Protein AF-A0A7Y2DBL2-F1 (afdb_monomer_lite)

Structure (mmCIF, N/CA/C/O backbone):
data_AF-A0A7Y2DBL2-F1
#
_entry.id   AF-A0A7Y2DBL2-F1
#
loop_
_atom_site.group_PDB
_atom_site.id
_atom_site.type_symbol
_atom_site.label_atom_id
_atom_site.label_alt_id
_atom_site.label_comp_id
_atom_site.label_asym_id
_atom_site.label_entity_id
_atom_site.label_seq_id
_atom_site.pdbx_PDB_ins_code
_atom_site.Cartn_x
_atom_site.Cartn_y
_atom_site.Cartn_z
_atom_site.occupancy
_atom_site.B_iso_or_equiv
_atom_site.auth_seq_id
_atom_site.auth_comp_id
_atom_site.auth_asym_id
_atom_site.auth_atom_id
_atom_site.pdbx_PDB_model_num
ATOM 1 N N . PHE A 1 1 ? -29.648 11.073 21.950 1.00 62.94 1 PHE A N 1
ATOM 2 C CA . PHE A 1 1 ? -29.307 10.866 20.522 1.00 62.94 1 PHE A CA 1
ATOM 3 C C . PHE A 1 1 ? -27.937 11.430 20.151 1.00 62.94 1 PHE A C 1
ATOM 5 O O . PHE A 1 1 ? -27.299 10.863 19.273 1.00 62.94 1 PHE A O 1
ATOM 12 N N . GLU A 1 2 ? -27.471 12.482 20.827 1.00 72.62 2 GLU A N 1
ATOM 13 C CA . GLU A 1 2 ? -26.167 13.124 20.601 1.00 72.62 2 GLU A CA 1
ATOM 14 C C . GLU A 1 2 ? -24.976 12.231 20.988 1.00 72.62 2 GLU A C 1
ATOM 16 O O . GLU A 1 2 ? -24.130 11.947 20.149 1.00 72.62 2 GLU A O 1
ATOM 21 N N . GLU A 1 3 ? -25.003 11.613 22.172 1.00 76.75 3 GLU A N 1
ATOM 22 C CA . GLU A 1 3 ? -23.954 10.670 22.611 1.00 76.75 3 GLU A CA 1
ATOM 23 C C . GLU A 1 3 ? -23.754 9.482 21.651 1.00 76.75 3 GLU A C 1
ATOM 25 O O . GLU A 1 3 ? -22.641 9.005 21.426 1.00 76.75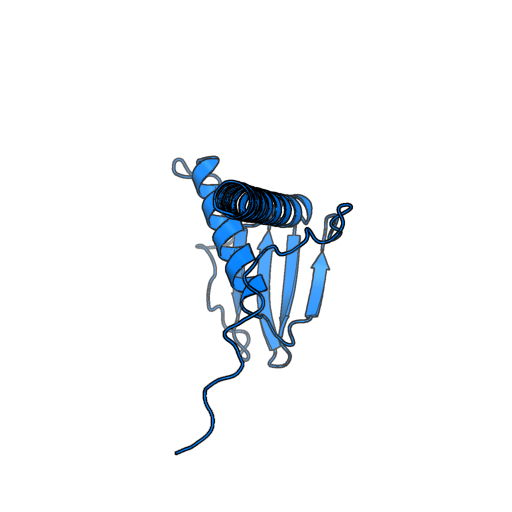 3 GLU A O 1
ATOM 30 N N . ALA A 1 4 ? -24.841 9.013 21.030 1.00 81.94 4 ALA A N 1
ATOM 31 C CA . ALA A 1 4 ? -24.789 7.942 20.041 1.00 81.94 4 ALA A CA 1
ATOM 32 C C . ALA A 1 4 ? -24.240 8.412 18.681 1.00 81.94 4 ALA A C 1
ATOM 34 O O . ALA A 1 4 ? -23.763 7.590 17.898 1.00 81.94 4 ALA A O 1
ATOM 35 N N . ALA A 1 5 ? -24.343 9.701 18.350 1.00 78.06 5 ALA A N 1
ATOM 36 C CA . ALA A 1 5 ? -23.692 10.284 17.178 1.00 78.06 5 ALA A CA 1
ATOM 37 C C . ALA A 1 5 ? -22.186 10.430 17.425 1.00 78.06 5 ALA A C 1
ATOM 39 O O . ALA A 1 5 ? -21.401 9.890 16.648 1.00 78.06 5 ALA A O 1
ATOM 40 N N . ASP A 1 6 ? -21.799 10.983 18.574 1.00 88.06 6 ASP A N 1
ATOM 41 C CA . ASP A 1 6 ? -20.396 11.134 18.972 1.00 88.06 6 ASP A CA 1
ATOM 42 C C . ASP A 1 6 ? -19.649 9.798 19.001 1.00 88.06 6 ASP A C 1
ATOM 44 O O . ASP A 1 6 ? -18.520 9.684 18.514 1.00 88.06 6 ASP A O 1
ATOM 48 N N . LEU A 1 7 ? -20.282 8.750 19.539 1.00 88.69 7 LEU A N 1
ATOM 49 C CA . LEU A 1 7 ? -19.701 7.410 19.554 1.00 88.69 7 LEU A CA 1
ATOM 50 C C . LEU A 1 7 ? -19.492 6.861 18.135 1.00 88.69 7 LEU A C 1
ATOM 52 O O . LEU A 1 7 ? -18.446 6.269 17.856 1.00 88.69 7 LEU A O 1
ATOM 56 N N . ARG A 1 8 ? -20.453 7.071 17.225 1.00 83.94 8 ARG A N 1
ATOM 57 C CA . ARG A 1 8 ? -20.341 6.640 15.821 1.00 83.94 8 ARG A CA 1
ATOM 58 C C . ARG A 1 8 ? -19.237 7.393 15.092 1.00 83.94 8 ARG A C 1
ATOM 60 O O . ARG A 1 8 ? -18.462 6.756 14.382 1.00 83.94 8 ARG A O 1
ATOM 67 N N . ASP A 1 9 ? -19.114 8.695 15.307 1.00 86.88 9 ASP A N 1
ATOM 68 C CA . ASP A 1 9 ? -18.088 9.511 14.657 1.00 86.88 9 ASP A CA 1
ATOM 69 C C . ASP A 1 9 ? -16.684 9.141 15.137 1.00 86.88 9 ASP A C 1
ATOM 71 O O . ASP A 1 9 ? -15.767 8.971 14.326 1.00 86.88 9 ASP A O 1
ATOM 75 N N . ARG A 1 10 ? -16.519 8.896 16.442 1.00 89.56 10 ARG A N 1
ATOM 76 C CA . ARG 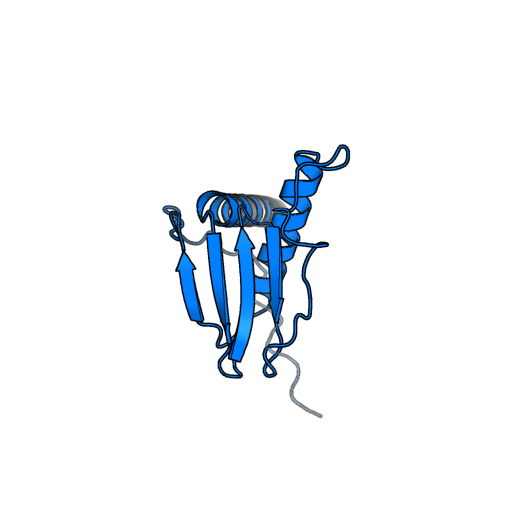A 1 10 ? -15.264 8.378 17.010 1.00 89.56 10 ARG A CA 1
ATOM 77 C C . ARG A 1 10 ? -14.930 6.991 16.468 1.00 89.56 10 ARG A C 1
ATOM 79 O O . ARG A 1 10 ? -13.795 6.760 16.051 1.00 89.56 10 ARG A O 1
ATOM 86 N N . ALA A 1 11 ? -15.905 6.084 16.407 1.00 87.50 11 ALA A N 1
ATOM 87 C CA . ALA A 1 11 ? -15.711 4.751 15.838 1.00 87.50 11 ALA A CA 1
ATOM 88 C C . ALA A 1 11 ? -15.343 4.818 14.345 1.00 87.50 11 ALA A C 1
ATOM 90 O O . ALA A 1 11 ? -14.439 4.113 13.892 1.00 87.50 11 ALA A O 1
ATOM 91 N N . ALA A 1 12 ? -15.982 5.705 13.579 1.00 87.06 12 ALA A N 1
ATOM 92 C CA . ALA A 1 12 ? -15.673 5.942 12.174 1.00 87.06 12 ALA A CA 1
ATOM 93 C C . ALA A 1 12 ? -14.258 6.507 11.985 1.00 87.06 12 ALA A C 1
ATOM 95 O O . ALA A 1 12 ? -13.540 6.078 11.075 1.00 87.06 12 ALA A O 1
ATOM 96 N N . ALA A 1 13 ? -13.842 7.440 12.846 1.00 88.94 13 ALA A N 1
ATOM 97 C CA . ALA A 1 13 ? -12.496 8.000 12.848 1.00 88.94 13 ALA A CA 1
ATOM 98 C C . ALA A 1 13 ? -11.441 6.934 13.161 1.00 88.94 13 ALA A C 1
ATOM 100 O O . ALA A 1 13 ? -10.493 6.775 12.389 1.00 88.94 13 ALA A O 1
ATOM 101 N N . LEU A 1 14 ? -11.648 6.141 14.215 1.00 89.12 14 LEU A N 1
ATOM 102 C CA . LEU A 1 14 ? -10.755 5.043 14.581 1.00 89.12 14 LEU A CA 1
ATOM 103 C C . LEU A 1 14 ? -10.655 4.002 13.462 1.00 89.12 14 LEU A C 1
ATOM 105 O O . LEU A 1 14 ? -9.557 3.655 13.034 1.00 89.12 14 LEU A O 1
ATOM 109 N N . ALA A 1 15 ? -11.788 3.549 12.922 1.00 87.94 15 ALA A N 1
ATOM 110 C CA . ALA A 1 15 ? -11.802 2.572 11.839 1.00 87.94 15 ALA A CA 1
ATOM 111 C C . ALA A 1 15 ? -11.061 3.086 10.592 1.00 87.94 15 ALA A C 1
ATOM 113 O O . ALA A 1 15 ? -10.408 2.312 9.894 1.00 87.94 15 ALA A O 1
ATOM 114 N N . ARG A 1 16 ? -11.118 4.396 10.312 1.00 85.81 16 ARG A N 1
ATOM 115 C CA . ARG A 1 16 ? -10.370 5.027 9.213 1.00 85.81 16 ARG A CA 1
ATOM 116 C C . ARG A 1 16 ? -8.863 4.995 9.455 1.00 85.81 16 ARG A C 1
ATOM 118 O O . ARG A 1 16 ? -8.127 4.638 8.539 1.00 85.81 16 ARG A O 1
ATOM 125 N N . VAL A 1 17 ? -8.421 5.328 10.667 1.00 89.38 17 VAL A N 1
ATOM 126 C CA . VAL A 1 17 ? -7.002 5.273 11.056 1.00 89.38 17 VAL A CA 1
ATOM 127 C C . VAL A 1 17 ? -6.481 3.838 10.997 1.00 89.38 17 VAL A C 1
ATOM 129 O O . VAL A 1 17 ? -5.433 3.591 10.410 1.00 89.38 17 VAL A O 1
ATOM 132 N N . LEU A 1 18 ? -7.238 2.871 11.517 1.00 88.12 18 LEU A N 1
ATOM 133 C CA . LEU A 1 18 ? -6.834 1.467 11.499 1.00 88.12 18 LEU A CA 1
ATOM 134 C C . LEU A 1 18 ? -6.745 0.907 10.075 1.00 88.12 18 LEU A C 1
ATOM 136 O O . LEU A 1 18 ? -5.748 0.273 9.746 1.00 88.12 18 LEU A O 1
ATOM 140 N N . ARG A 1 19 ? -7.723 1.191 9.200 1.00 84.19 19 ARG A N 1
ATOM 141 C CA . ARG A 1 19 ? -7.652 0.789 7.780 1.00 84.19 19 ARG A CA 1
ATOM 142 C C . ARG A 1 19 ? -6.428 1.374 7.088 1.00 84.19 19 ARG A C 1
ATOM 144 O O . ARG A 1 19 ? -5.742 0.666 6.360 1.00 84.19 19 ARG A O 1
ATOM 151 N N . ARG A 1 20 ? -6.151 2.657 7.336 1.00 84.75 20 ARG A N 1
ATOM 152 C CA . ARG A 1 20 ? -4.977 3.352 6.803 1.00 84.75 20 ARG A CA 1
ATOM 153 C C . ARG A 1 20 ? -3.685 2.653 7.231 1.00 84.75 20 ARG A C 1
ATOM 155 O O . ARG A 1 20 ? -2.865 2.334 6.378 1.00 84.75 20 ARG A O 1
ATOM 162 N N . ASN A 1 21 ? -3.534 2.375 8.524 1.00 86.31 21 ASN A N 1
ATOM 163 C CA . ASN A 1 21 ? -2.340 1.723 9.058 1.00 86.31 21 ASN A CA 1
ATOM 164 C C . ASN A 1 21 ? -2.183 0.300 8.514 1.00 86.31 21 ASN A C 1
ATOM 166 O O . ASN A 1 21 ? -1.106 -0.053 8.050 1.00 86.31 21 ASN A O 1
ATOM 170 N N . GLN A 1 22 ? -3.262 -0.488 8.500 1.00 85.88 22 GLN A N 1
ATOM 171 C CA . GLN A 1 22 ? -3.257 -1.838 7.931 1.00 85.88 22 GLN A CA 1
ATOM 172 C C . GLN A 1 22 ? -2.825 -1.836 6.465 1.00 85.88 22 GLN A C 1
ATOM 174 O O . GLN A 1 22 ? -2.061 -2.701 6.053 1.00 85.88 22 GLN A O 1
ATOM 179 N N . ARG A 1 23 ? -3.288 -0.860 5.676 1.00 84.56 23 ARG A N 1
ATOM 180 C CA . ARG A 1 23 ? -2.953 -0.781 4.254 1.00 84.56 23 ARG A CA 1
ATOM 181 C C . ARG A 1 23 ? -1.483 -0.444 4.018 1.00 84.56 23 ARG A C 1
ATOM 183 O O . ARG A 1 23 ? -0.871 -1.039 3.139 1.00 84.56 23 ARG A O 1
ATOM 190 N N . VAL A 1 24 ? -0.924 0.462 4.819 1.00 87.38 24 VAL A N 1
ATOM 191 C CA . VAL A 1 24 ? 0.513 0.776 4.793 1.00 87.38 24 VAL A CA 1
ATOM 192 C C . VAL A 1 24 ? 1.336 -0.450 5.165 1.00 87.38 24 VAL A C 1
ATOM 194 O O . VAL A 1 24 ? 2.238 -0.807 4.419 1.00 87.38 24 VAL A O 1
ATOM 197 N N . GLN A 1 25 ? 0.998 -1.124 6.268 1.00 86.12 25 GLN A N 1
ATOM 198 C CA . GLN A 1 25 ? 1.729 -2.316 6.707 1.00 86.12 25 GLN A CA 1
ATOM 199 C C . GLN A 1 25 ? 1.688 -3.422 5.651 1.00 86.12 25 GLN A C 1
ATOM 201 O O . GLN A 1 25 ? 2.733 -3.935 5.284 1.00 86.12 25 GLN A O 1
ATOM 206 N N . GLN A 1 26 ? 0.520 -3.698 5.061 1.00 85.31 26 GLN A N 1
ATOM 207 C CA . GLN A 1 26 ? 0.405 -4.671 3.969 1.00 85.31 26 GLN A CA 1
ATOM 208 C C . GLN A 1 26 ? 1.308 -4.342 2.782 1.00 85.31 26 GLN A C 1
ATOM 210 O O . GLN A 1 26 ? 1.880 -5.249 2.200 1.00 85.31 26 GLN A O 1
ATOM 215 N N . LEU A 1 27 ? 1.407 -3.068 2.391 1.00 85.56 27 LEU A N 1
ATOM 216 C CA . LEU A 1 27 ? 2.252 -2.654 1.269 1.00 85.56 27 LEU A CA 1
ATOM 217 C C . LEU A 1 27 ? 3.745 -2.780 1.572 1.00 85.56 27 LEU A C 1
ATOM 219 O O . LEU A 1 27 ? 4.512 -3.075 0.663 1.00 85.56 27 LEU A O 1
ATOM 223 N N . ILE A 1 28 ? 4.142 -2.559 2.824 1.00 84.44 28 ILE A N 1
ATOM 224 C CA . ILE A 1 28 ? 5.525 -2.742 3.271 1.00 84.44 28 ILE A CA 1
ATOM 225 C C . ILE A 1 28 ? 5.851 -4.242 3.346 1.00 84.44 28 ILE A C 1
ATOM 227 O O . ILE A 1 28 ? 6.820 -4.695 2.752 1.00 84.44 28 ILE A O 1
ATOM 231 N N . GLU A 1 29 ? 5.004 -5.037 4.003 1.00 85.31 29 GLU A N 1
ATOM 232 C CA . GLU A 1 29 ? 5.182 -6.490 4.185 1.00 85.31 29 GLU A CA 1
ATOM 233 C C . GLU A 1 29 ? 5.081 -7.293 2.880 1.00 85.31 29 GLU A C 1
ATOM 235 O O . GLU A 1 29 ? 5.561 -8.425 2.788 1.00 85.31 29 GLU A O 1
ATOM 240 N N . ALA A 1 30 ? 4.456 -6.714 1.858 1.00 84.75 30 ALA A N 1
ATOM 241 C CA . ALA A 1 30 ? 4.388 -7.272 0.520 1.00 84.75 30 ALA A CA 1
ATOM 242 C C . ALA A 1 30 ? 5.748 -7.404 -0.170 1.00 84.75 30 ALA A C 1
ATOM 244 O O . ALA A 1 30 ? 5.850 -8.157 -1.141 1.00 84.75 30 ALA A O 1
ATOM 245 N N . GLY A 1 31 ? 6.758 -6.661 0.291 1.00 86.25 31 GLY A N 1
ATOM 246 C CA . GLY A 1 31 ? 8.046 -6.563 -0.376 1.00 86.25 31 GLY A CA 1
ATOM 247 C C . GLY A 1 31 ? 7.885 -5.981 -1.778 1.00 86.25 31 GLY A C 1
ATOM 248 O O . GLY A 1 31 ? 7.444 -4.844 -1.947 1.00 86.25 31 GLY A O 1
ATOM 249 N N . GLU A 1 32 ? 8.225 -6.769 -2.792 1.00 88.88 32 GLU A N 1
ATOM 250 C CA . GLU A 1 32 ? 8.147 -6.393 -4.204 1.00 88.88 32 GLU A CA 1
ATOM 251 C C . GLU A 1 32 ? 6.816 -6.814 -4.811 1.00 88.88 32 GLU A C 1
ATOM 253 O O . GLU A 1 32 ? 6.390 -7.953 -4.660 1.00 88.88 32 GLU A O 1
ATOM 258 N N . LEU A 1 33 ? 6.184 -5.904 -5.544 1.00 89.00 33 LEU A N 1
ATOM 259 C CA . LEU A 1 33 ? 4.901 -6.082 -6.202 1.00 89.00 33 LEU A CA 1
ATOM 260 C C . LEU A 1 33 ? 4.988 -5.631 -7.646 1.00 89.00 33 LEU A C 1
ATOM 262 O O . LEU A 1 33 ? 5.339 -4.484 -7.933 1.00 89.00 33 LEU A O 1
ATOM 266 N N . ARG A 1 34 ? 4.562 -6.500 -8.556 1.00 90.38 34 ARG A N 1
ATOM 267 C CA . ARG A 1 34 ? 4.389 -6.144 -9.960 1.00 90.38 34 ARG A CA 1
ATOM 268 C C . ARG A 1 34 ? 2.918 -6.167 -10.326 1.00 90.38 34 ARG A C 1
ATOM 270 O O . ARG A 1 34 ? 2.243 -7.179 -10.156 1.00 90.38 34 ARG A O 1
ATOM 277 N N . LEU A 1 35 ? 2.436 -5.040 -10.831 1.00 89.25 35 LEU A N 1
ATOM 278 C CA . LEU A 1 35 ? 1.074 -4.877 -11.322 1.00 89.25 35 LEU A CA 1
ATOM 279 C C . LEU A 1 35 ? 1.108 -4.701 -12.831 1.00 89.25 35 LEU A C 1
ATOM 281 O O . LEU A 1 35 ? 1.890 -3.897 -13.340 1.00 89.25 35 LEU A O 1
ATOM 285 N N . VAL A 1 36 ? 0.238 -5.425 -13.526 1.00 90.00 36 VAL A N 1
ATOM 286 C CA . VAL A 1 36 ? 0.092 -5.352 -14.982 1.00 90.00 36 VAL A CA 1
ATOM 287 C C . VAL A 1 36 ? -1.364 -5.064 -15.315 1.00 90.00 36 VAL A C 1
ATOM 289 O O . VAL A 1 36 ? -2.275 -5.667 -14.746 1.00 90.00 36 VAL A O 1
ATOM 292 N N . PHE A 1 37 ? -1.591 -4.120 -16.217 1.00 89.38 37 PHE A N 1
ATOM 293 C CA . PHE A 1 37 ? -2.907 -3.770 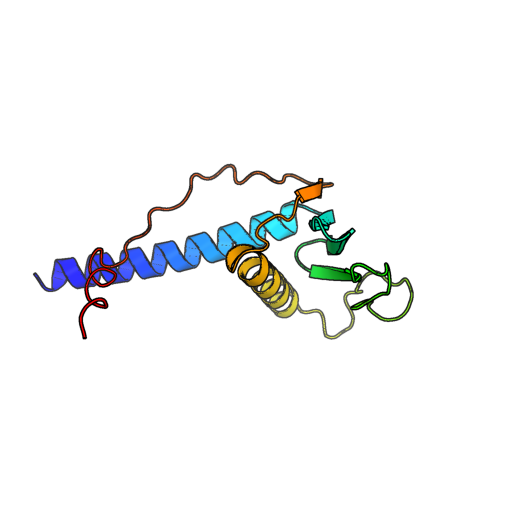-16.732 1.00 89.38 37 PHE A CA 1
ATOM 294 C C . PHE A 1 37 ? -3.168 -4.479 -18.071 1.00 89.38 37 PHE A C 1
ATOM 296 O O . PHE A 1 37 ? -2.225 -4.896 -18.746 1.00 89.38 37 PHE A O 1
ATOM 303 N N . PRO A 1 38 ? -4.439 -4.620 -18.496 1.00 88.00 38 PRO A N 1
ATOM 304 C CA . PRO A 1 38 ? -4.780 -5.353 -19.718 1.00 88.00 38 PRO A CA 1
ATOM 305 C C . PRO A 1 38 ? -4.222 -4.721 -20.998 1.00 88.00 38 PRO A C 1
ATOM 307 O O . PRO A 1 38 ? -4.070 -5.405 -22.003 1.00 88.00 38 PRO A O 1
ATOM 310 N N . ASP A 1 39 ? -3.926 -3.422 -20.964 1.00 89.56 39 ASP A N 1
ATOM 311 C CA . ASP A 1 39 ? -3.302 -2.683 -22.061 1.00 89.56 39 ASP A CA 1
ATOM 312 C C . ASP A 1 39 ? -1.774 -2.867 -22.123 1.00 89.56 39 ASP A C 1
ATOM 314 O O . ASP A 1 39 ? -1.124 -2.271 -22.975 1.00 89.56 39 ASP A O 1
ATOM 318 N N . GLY A 1 40 ? -1.190 -3.681 -21.237 1.00 87.56 40 GLY A N 1
ATOM 319 C CA . GLY A 1 40 ? 0.251 -3.927 -21.158 1.00 87.56 40 GLY A CA 1
ATOM 320 C C . GLY A 1 40 ? 1.023 -2.898 -20.331 1.00 87.56 40 GLY A C 1
ATOM 321 O O . GLY A 1 40 ? 2.208 -3.106 -20.064 1.00 87.56 40 GLY A O 1
ATOM 322 N N . SER A 1 41 ? 0.372 -1.824 -19.870 1.00 91.38 41 SER A N 1
ATOM 323 C CA . SER A 1 41 ? 0.972 -0.906 -18.901 1.00 91.38 41 SER A CA 1
ATOM 324 C C . SER A 1 41 ? 1.160 -1.588 -17.547 1.00 91.38 41 SER A C 1
ATOM 326 O O . SER A 1 41 ? 0.573 -2.636 -17.256 1.00 91.38 41 SER A O 1
ATOM 328 N N . GLY A 1 42 ? 1.989 -1.010 -16.687 1.00 91.69 42 GLY A N 1
ATOM 329 C CA . GLY A 1 42 ? 2.232 -1.619 -15.390 1.00 91.69 42 GLY A CA 1
ATOM 330 C C . GLY A 1 42 ? 3.075 -0.786 -14.455 1.00 91.69 42 GLY A C 1
ATOM 331 O O . GLY A 1 42 ? 3.449 0.358 -14.728 1.00 91.69 42 GLY A O 1
ATOM 332 N N . SER A 1 43 ? 3.289 -1.341 -13.272 1.00 91.62 43 SER A N 1
ATOM 333 C CA . SER A 1 43 ? 4.006 -0.679 -12.193 1.00 91.62 43 SER A CA 1
ATOM 334 C C . SER A 1 43 ? 4.747 -1.693 -11.337 1.00 91.62 43 SER A C 1
ATOM 336 O O . SER A 1 43 ? 4.243 -2.782 -11.055 1.00 91.62 43 SER A O 1
ATOM 338 N N . HIS A 1 44 ? 5.941 -1.308 -10.905 1.00 91.44 44 HIS A N 1
ATOM 339 C CA . HIS A 1 44 ? 6.750 -2.031 -9.940 1.00 91.44 44 HIS A CA 1
ATOM 340 C C . HIS A 1 44 ? 6.781 -1.231 -8.641 1.00 91.44 44 HIS A C 1
ATOM 342 O O . HIS A 1 44 ? 7.196 -0.072 -8.627 1.00 91.44 44 HIS A O 1
ATOM 348 N N . ILE A 1 45 ? 6.319 -1.844 -7.560 1.00 89.50 45 ILE A N 1
ATOM 349 C CA . ILE A 1 45 ? 6.278 -1.267 -6.219 1.00 89.50 45 ILE A CA 1
ATOM 350 C C . ILE A 1 45 ? 7.168 -2.123 -5.323 1.00 89.50 45 ILE A C 1
ATOM 352 O O . ILE A 1 45 ? 7.139 -3.343 -5.431 1.00 89.50 45 ILE A O 1
ATOM 356 N N . ARG A 1 46 ? 7.935 -1.509 -4.430 1.00 88.12 46 ARG A N 1
ATOM 357 C CA . ARG A 1 46 ? 8.774 -2.211 -3.459 1.00 88.12 46 ARG A CA 1
ATOM 358 C C . ARG A 1 46 ? 8.679 -1.543 -2.101 1.00 88.12 46 ARG A C 1
ATOM 360 O O . ARG A 1 46 ? 8.847 -0.329 -2.020 1.00 88.12 46 ARG A O 1
ATOM 367 N N . ASP A 1 47 ? 8.405 -2.325 -1.063 1.00 85.56 47 ASP A N 1
ATOM 368 C CA . ASP A 1 47 ? 8.314 -1.871 0.329 1.00 85.56 47 ASP A CA 1
ATOM 369 C C . ASP A 1 47 ? 7.342 -0.675 0.476 1.00 85.56 47 ASP A C 1
ATOM 371 O O . ASP A 1 47 ? 7.570 0.282 1.213 1.00 85.56 47 ASP A O 1
ATOM 375 N N . GLY A 1 48 ? 6.250 -0.708 -0.299 1.00 86.44 48 GLY A N 1
ATOM 376 C CA . GLY A 1 48 ? 5.238 0.349 -0.384 1.00 86.44 48 GLY A CA 1
ATOM 377 C C . GLY A 1 48 ? 5.595 1.569 -1.240 1.00 86.44 48 GLY A C 1
ATOM 378 O O . GLY A 1 48 ? 4.798 2.501 -1.304 1.00 86.44 48 GLY A O 1
ATOM 379 N N . ARG A 1 49 ? 6.731 1.572 -1.937 1.00 87.75 49 ARG A N 1
ATOM 380 C CA . ARG A 1 49 ? 7.218 2.693 -2.760 1.00 87.75 49 ARG A CA 1
ATOM 381 C C . ARG A 1 49 ? 7.142 2.372 -4.243 1.00 87.7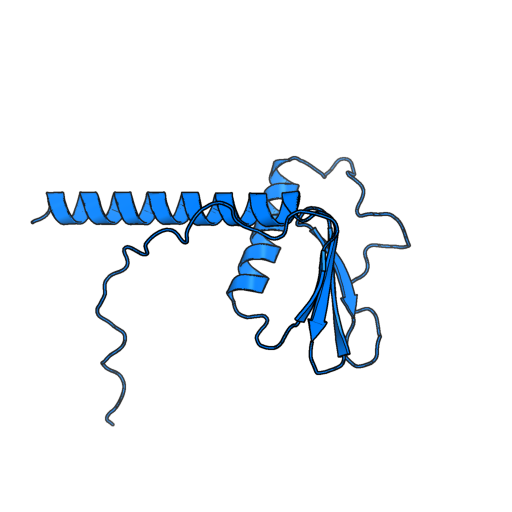5 49 ARG A C 1
ATOM 383 O O . ARG A 1 49 ? 7.388 1.231 -4.630 1.00 87.75 49 ARG A O 1
ATOM 390 N N . LEU A 1 50 ? 6.821 3.348 -5.089 1.00 88.56 50 LEU A N 1
ATOM 391 C CA . LEU A 1 50 ? 6.804 3.123 -6.537 1.00 88.56 50 LEU A CA 1
ATOM 392 C C . LEU A 1 50 ? 8.248 3.149 -7.047 1.00 88.56 50 LEU A C 1
ATOM 394 O O . LEU A 1 50 ? 8.931 4.156 -6.914 1.00 88.56 50 LEU A O 1
ATOM 398 N N . GLN A 1 51 ? 8.712 2.047 -7.631 1.00 88.25 51 GLN A N 1
ATOM 399 C CA . GLN A 1 51 ? 10.064 1.929 -8.186 1.00 88.25 51 GLN A CA 1
ATOM 400 C C . GLN A 1 51 ? 10.085 2.127 -9.696 1.00 88.25 51 GLN A C 1
ATOM 402 O O . GLN A 1 51 ? 11.062 2.633 -10.221 1.00 88.25 51 GLN A O 1
ATOM 407 N N . ALA A 1 52 ? 9.034 1.729 -10.411 1.00 89.62 52 ALA A N 1
ATOM 408 C CA . ALA A 1 52 ? 8.940 1.964 -11.847 1.00 89.62 52 ALA A CA 1
ATOM 409 C C . ALA A 1 52 ? 7.485 1.945 -12.317 1.00 89.62 52 ALA A C 1
ATOM 411 O O . ALA A 1 52 ? 6.629 1.302 -11.706 1.00 89.62 52 ALA A O 1
ATOM 412 N N . SER A 1 53 ? 7.204 2.599 -13.439 1.00 92.00 53 SER A N 1
ATOM 413 C CA . SER A 1 53 ? 5.973 2.400 -14.200 1.00 92.00 53 SER A CA 1
ATOM 414 C C . SER A 1 53 ? 6.223 2.558 -15.692 1.00 92.00 53 SER A C 1
ATOM 416 O O . SER A 1 53 ? 7.090 3.329 -16.109 1.00 92.00 53 SER A O 1
ATOM 418 N N . TRP A 1 54 ? 5.444 1.843 -16.495 1.00 93.31 54 TRP A N 1
ATOM 419 C CA . TRP A 1 54 ? 5.539 1.857 -17.951 1.00 93.31 54 TRP A CA 1
ATOM 420 C C . TRP A 1 54 ? 4.156 1.951 -18.589 1.00 93.31 54 TRP A C 1
ATOM 422 O O . TRP A 1 54 ? 3.146 1.569 -17.992 1.00 93.31 54 TRP A O 1
ATOM 432 N N . GLY A 1 55 ? 4.116 2.501 -19.802 1.00 92.44 55 GLY A N 1
ATOM 433 C CA . GLY A 1 55 ? 2.904 2.592 -20.609 1.00 92.44 55 GLY A CA 1
ATOM 434 C C . GLY A 1 55 ? 2.641 1.333 -21.444 1.00 92.44 55 GLY A C 1
ATOM 435 O O . GLY A 1 55 ? 3.471 0.425 -21.473 1.00 92.44 55 GLY A O 1
ATOM 436 N N . PRO A 1 56 ? 1.512 1.294 -22.173 1.00 91.44 56 PRO A N 1
ATOM 437 C CA . PRO A 1 56 ? 1.176 0.218 -23.120 1.00 91.44 56 PRO A CA 1
ATOM 438 C C . PRO A 1 56 ? 2.243 -0.022 -24.198 1.00 91.44 56 PRO A C 1
ATOM 440 O O . PRO A 1 56 ? 2.394 -1.118 -24.723 1.00 91.44 56 PRO A O 1
ATOM 443 N N . ASP A 1 57 ? 2.997 1.026 -24.524 1.00 92.12 57 ASP A N 1
ATOM 444 C CA . ASP A 1 57 ? 4.111 1.044 -25.470 1.00 92.12 57 ASP A CA 1
ATOM 445 C C . ASP A 1 57 ? 5.422 0.485 -24.887 1.00 92.12 57 ASP A C 1
ATOM 447 O O . ASP A 1 57 ? 6.461 0.525 -25.548 1.00 92.12 57 ASP A O 1
ATOM 451 N N . GLY A 1 58 ? 5.398 0.013 -23.636 1.00 86.25 58 GLY A N 1
ATOM 452 C CA . GLY A 1 58 ? 6.574 -0.441 -22.893 1.00 86.25 58 GLY A CA 1
ATOM 453 C C . GLY A 1 58 ? 7.526 0.689 -22.495 1.00 86.25 58 GLY A C 1
ATOM 454 O O . GLY A 1 58 ? 8.554 0.430 -21.877 1.00 86.25 58 GLY A O 1
ATOM 455 N N . GLN A 1 59 ? 7.202 1.943 -22.826 1.00 88.50 59 GLN A N 1
ATOM 456 C CA . GLN A 1 59 ? 8.036 3.093 -22.498 1.00 88.50 59 GLN A CA 1
ATOM 457 C C . GLN A 1 59 ? 7.894 3.442 -21.018 1.00 88.50 59 GLN A C 1
ATOM 459 O O . GLN A 1 59 ? 6.778 3.508 -20.486 1.00 88.50 59 GLN A O 1
ATOM 464 N N . ALA A 1 60 ? 9.026 3.710 -20.365 1.00 87.56 60 ALA A N 1
ATOM 465 C CA . ALA A 1 60 ? 9.058 4.155 -18.981 1.00 87.56 60 ALA A CA 1
ATOM 466 C C . ALA A 1 60 ? 8.275 5.471 -18.822 1.00 87.56 60 ALA A C 1
ATOM 468 O O . ALA A 1 60 ? 8.502 6.455 -19.527 1.00 87.56 60 ALA A O 1
ATOM 469 N N . ARG A 1 61 ? 7.329 5.484 -17.884 1.00 87.94 61 ARG A N 1
ATOM 470 C CA . ARG A 1 61 ? 6.583 6.678 -17.445 1.00 87.94 61 ARG A CA 1
ATOM 471 C C . ARG A 1 61 ? 7.138 7.223 -16.142 1.00 87.94 61 ARG A C 1
ATOM 473 O O . ARG A 1 61 ? 7.062 8.420 -15.887 1.00 87.94 61 ARG A O 1
ATOM 480 N N . PHE A 1 62 ? 7.705 6.331 -15.342 1.00 85.38 62 PHE A N 1
ATOM 481 C CA . PHE A 1 62 ? 8.448 6.658 -14.147 1.00 85.38 62 PHE A CA 1
ATOM 482 C C . PHE A 1 62 ? 9.559 5.628 -13.989 1.00 85.38 62 PHE A C 1
ATOM 484 O O . PHE A 1 62 ? 9.277 4.438 -13.893 1.00 85.38 62 PHE A O 1
ATOM 491 N N . GLU A 1 63 ? 10.793 6.098 -13.929 1.00 76.12 63 GLU A N 1
ATOM 492 C CA . GLU A 1 63 ? 11.920 5.376 -13.359 1.00 76.12 63 GLU A CA 1
ATOM 493 C C . GLU A 1 63 ? 12.721 6.402 -12.549 1.00 76.12 63 GLU A C 1
ATOM 495 O O . GLU A 1 63 ? 13.062 7.462 -13.088 1.00 76.12 63 GLU A O 1
ATOM 500 N N . PRO A 1 64 ? 13.006 6.154 -11.261 1.00 65.31 64 PRO A N 1
ATOM 501 C CA . PRO A 1 64 ? 13.998 6.930 -10.545 1.00 65.31 64 PRO A CA 1
ATOM 502 C C . PRO A 1 64 ? 15.340 6.765 -11.265 1.00 65.31 64 PRO A C 1
ATOM 504 O O . PRO A 1 64 ? 15.620 5.720 -11.853 1.00 65.31 64 PRO A O 1
ATOM 507 N N . ALA A 1 65 ? 16.145 7.827 -11.274 1.00 56.19 65 ALA A N 1
ATOM 508 C CA . ALA A 1 65 ? 17.346 7.910 -12.094 1.00 56.19 65 ALA A CA 1
ATOM 509 C C . ALA A 1 65 ? 18.250 6.663 -11.949 1.00 56.19 65 ALA A C 1
ATOM 511 O O . ALA A 1 65 ? 18.808 6.409 -10.886 1.00 56.19 65 ALA A O 1
ATOM 512 N N . PHE A 1 66 ? 18.375 5.916 -13.053 1.00 42.62 66 PHE A N 1
ATOM 513 C CA . PHE A 1 66 ? 19.345 4.854 -13.346 1.00 42.62 66 PHE A CA 1
ATOM 514 C C . PHE A 1 66 ? 19.638 3.834 -12.240 1.00 42.62 66 PHE A C 1
ATOM 516 O O . PHE A 1 66 ? 20.641 3.934 -11.538 1.00 42.62 66 PHE A O 1
ATOM 523 N N . GLY A 1 67 ? 18.838 2.762 -12.190 1.00 46.94 67 GLY A N 1
ATOM 524 C CA . GLY A 1 67 ? 19.255 1.452 -11.660 1.00 46.94 67 GLY A CA 1
ATOM 525 C C . GLY A 1 67 ? 19.594 1.396 -10.169 1.00 46.94 67 GLY A C 1
ATOM 526 O O . GLY A 1 67 ? 19.933 0.329 -9.656 1.00 46.94 67 GLY A O 1
ATOM 527 N N . GLN A 1 68 ? 19.488 2.516 -9.464 1.00 49.09 68 GLN A N 1
ATOM 528 C CA . GLN A 1 68 ? 19.558 2.557 -8.023 1.00 49.09 68 GLN A CA 1
ATOM 529 C C . GLN A 1 68 ? 18.158 2.212 -7.505 1.00 49.09 68 GLN A C 1
ATOM 531 O O . GLN A 1 68 ? 17.195 2.872 -7.908 1.00 49.09 68 GLN A O 1
ATOM 536 N N . PRO A 1 69 ? 18.005 1.211 -6.609 1.00 54.09 69 PRO A N 1
ATOM 537 C CA . PRO A 1 69 ? 16.788 1.155 -5.803 1.00 54.09 69 PRO A CA 1
ATOM 538 C C . PRO A 1 69 ? 16.613 2.544 -5.202 1.00 54.09 69 PRO A C 1
ATOM 540 O O . PRO A 1 69 ? 17.638 3.160 -4.903 1.00 54.09 69 PRO A O 1
ATOM 543 N N . ALA A 1 70 ? 15.382 3.052 -5.078 1.00 57.28 70 ALA A N 1
ATOM 544 C CA . ALA A 1 70 ? 15.133 4.365 -4.489 1.00 57.28 70 ALA A CA 1
ATOM 545 C C . ALA A 1 70 ? 15.800 4.430 -3.104 1.00 57.28 70 ALA A C 1
ATOM 547 O O . ALA A 1 70 ? 15.224 4.015 -2.101 1.00 57.28 70 ALA A O 1
ATOM 548 N N . SER A 1 71 ? 17.067 4.839 -3.079 1.00 55.19 71 SER A N 1
ATOM 549 C CA . SER A 1 71 ? 17.937 4.642 -1.936 1.00 55.19 71 SER A CA 1
ATOM 550 C C . SER A 1 71 ? 17.420 5.558 -0.861 1.00 55.19 71 SER A C 1
ATOM 552 O O . SER A 1 71 ? 16.891 6.633 -1.161 1.00 55.19 71 SER A O 1
ATOM 554 N N . ASP A 1 72 ? 17.614 5.150 0.384 1.00 59.19 72 ASP A N 1
ATOM 555 C CA . ASP A 1 72 ? 17.425 6.037 1.511 1.00 59.19 72 ASP A CA 1
ATOM 556 C C . ASP A 1 72 ? 18.499 7.122 1.454 1.00 59.19 72 ASP A C 1
ATOM 558 O O . ASP A 1 72 ? 19.537 7.056 2.106 1.00 59.19 72 ASP A O 1
ATOM 562 N N . GLY A 1 73 ? 18.299 8.096 0.567 1.00 59.59 73 GLY A N 1
ATOM 563 C CA . GLY A 1 73 ? 19.066 9.321 0.549 1.00 59.59 73 GLY A CA 1
ATOM 564 C C . GLY A 1 73 ? 18.845 10.069 1.863 1.00 59.59 73 GLY A C 1
ATOM 565 O O . GLY A 1 73 ? 17.948 9.727 2.636 1.00 59.59 73 GLY A O 1
ATOM 566 N N . PRO A 1 74 ? 19.611 11.131 2.125 1.00 54.69 74 PRO A N 1
ATOM 567 C CA . PRO A 1 74 ? 19.482 11.917 3.354 1.00 54.69 74 PRO A CA 1
ATOM 568 C C . PRO A 1 74 ? 18.066 12.491 3.600 1.00 54.69 74 PRO A C 1
ATOM 570 O O . PRO A 1 74 ? 17.761 12.896 4.717 1.00 54.69 74 PRO A O 1
ATOM 573 N N . GLU A 1 75 ? 17.187 12.489 2.590 1.00 59.44 75 GLU A N 1
ATOM 574 C CA . GLU A 1 75 ? 15.774 12.896 2.673 1.00 59.44 75 GLU A CA 1
ATOM 575 C C . GLU A 1 75 ? 14.795 11.749 3.010 1.00 59.44 75 GLU A C 1
ATOM 577 O O . GLU A 1 75 ? 13.609 11.982 3.267 1.00 59.44 75 GLU A O 1
ATOM 582 N N . SER A 1 76 ? 15.270 10.502 3.040 1.00 66.56 76 SER A N 1
ATOM 583 C CA . SER A 1 76 ? 14.460 9.319 3.323 1.00 66.56 76 SER A CA 1
ATOM 584 C C . SER A 1 76 ? 14.241 9.151 4.823 1.00 66.56 76 SER A C 1
ATOM 586 O O . SER A 1 76 ? 14.898 8.383 5.525 1.00 66.56 76 SER A O 1
ATOM 588 N N . SER A 1 77 ? 13.319 9.949 5.353 1.00 76.19 77 SER A N 1
ATOM 589 C CA . SER A 1 77 ? 12.836 9.776 6.720 1.00 76.19 77 SER A CA 1
ATOM 590 C C . SER A 1 77 ? 11.770 8.672 6.792 1.00 76.19 77 SER A C 1
ATOM 592 O O . SER A 1 77 ? 11.011 8.482 5.835 1.00 76.19 77 SER A O 1
ATOM 594 N N . PRO A 1 78 ? 11.589 8.014 7.954 1.00 77.06 78 PRO A N 1
ATOM 595 C CA . PRO A 1 78 ? 10.475 7.086 8.165 1.00 77.06 78 PRO A CA 1
ATOM 596 C C . PRO A 1 78 ? 9.101 7.699 7.844 1.00 77.06 78 PRO A C 1
ATOM 598 O O . PRO A 1 78 ? 8.198 7.013 7.367 1.00 77.06 78 PRO A O 1
ATOM 601 N N . ALA A 1 79 ? 8.940 9.008 8.066 1.00 80.44 79 ALA A N 1
ATOM 602 C CA . ALA A 1 79 ? 7.718 9.731 7.729 1.00 80.44 79 ALA A CA 1
ATOM 603 C C . ALA A 1 79 ? 7.492 9.833 6.209 1.00 80.44 79 ALA A C 1
ATOM 605 O O . ALA A 1 79 ? 6.355 9.690 5.756 1.00 80.44 79 ALA A O 1
ATOM 606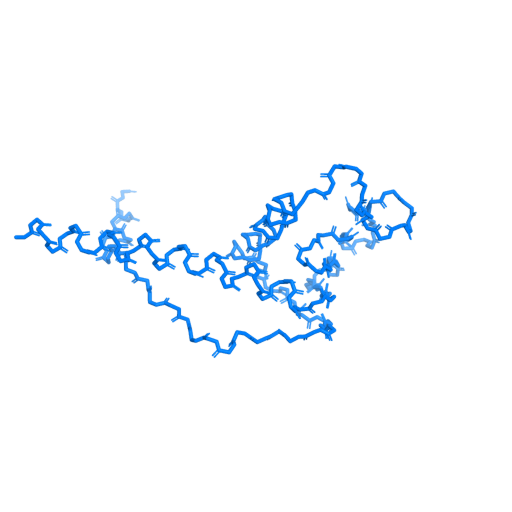 N N . SER A 1 80 ? 8.562 10.031 5.432 1.00 80.94 80 SER A N 1
ATOM 607 C CA . SER A 1 80 ? 8.521 10.053 3.964 1.00 80.94 80 SER A CA 1
ATOM 608 C C . SER A 1 80 ? 8.086 8.696 3.402 1.00 80.94 80 SER A C 1
ATOM 610 O O . SER A 1 80 ? 7.157 8.623 2.599 1.00 80.94 80 SER A O 1
ATOM 612 N N . HIS A 1 81 ? 8.645 7.603 3.931 1.00 80.12 81 HIS A N 1
ATOM 613 C CA . HIS A 1 81 ? 8.256 6.241 3.555 1.00 80.12 81 HIS A CA 1
ATOM 614 C C . HIS A 1 81 ? 6.780 5.941 3.799 1.00 80.12 81 HIS A C 1
ATOM 616 O O . HIS A 1 81 ? 6.089 5.413 2.927 1.00 80.12 81 HIS A O 1
ATOM 622 N N . VAL A 1 82 ? 6.263 6.322 4.968 1.00 84.38 82 VAL A N 1
ATOM 623 C CA . VAL A 1 82 ? 4.839 6.155 5.272 1.00 84.38 82 VAL A CA 1
ATOM 624 C C . VAL A 1 82 ? 3.980 7.005 4.334 1.00 84.38 82 VAL A C 1
ATOM 626 O O . VAL A 1 82 ? 2.940 6.535 3.877 1.00 84.38 82 VAL A O 1
ATOM 629 N N . ALA A 1 83 ? 4.390 8.237 4.021 1.00 85.94 83 ALA A N 1
ATOM 630 C CA . ALA A 1 83 ? 3.664 9.104 3.095 1.00 85.94 83 ALA A CA 1
ATOM 631 C C . ALA A 1 83 ? 3.594 8.512 1.676 1.00 85.94 83 ALA A C 1
ATOM 633 O O . ALA A 1 83 ? 2.524 8.537 1.062 1.00 85.94 83 ALA A O 1
ATOM 634 N N . GLU A 1 84 ? 4.686 7.926 1.186 1.00 87.38 84 GLU A N 1
ATOM 635 C CA . GLU A 1 84 ? 4.726 7.269 -0.121 1.00 87.38 84 GLU A CA 1
ATOM 636 C C . GLU A 1 84 ? 3.838 6.016 -0.151 1.00 87.38 84 GLU A C 1
ATOM 638 O O . GLU A 1 84 ? 2.956 5.909 -1.008 1.00 87.38 84 GLU A O 1
ATOM 643 N N . ALA A 1 85 ? 3.947 5.144 0.857 1.00 89.00 85 ALA A N 1
ATOM 644 C CA . ALA A 1 85 ? 3.086 3.967 0.994 1.00 89.00 85 ALA A CA 1
ATOM 645 C C . ALA A 1 85 ? 1.597 4.330 1.059 1.00 89.00 85 ALA A C 1
ATOM 647 O O . ALA A 1 85 ? 0.746 3.643 0.493 1.00 89.00 85 ALA A O 1
ATOM 648 N N . LEU A 1 86 ? 1.255 5.447 1.702 1.00 88.62 86 LEU A N 1
ATOM 649 C CA . LEU A 1 86 ? -0.113 5.963 1.728 1.00 88.62 86 LEU A CA 1
ATOM 650 C C . LEU A 1 86 ? -0.589 6.497 0.383 1.00 88.62 86 LEU A C 1
ATOM 652 O O . LEU A 1 86 ? -1.784 6.406 0.085 1.00 88.62 86 LEU A O 1
ATOM 656 N N . CYS A 1 87 ? 0.308 7.094 -0.397 1.00 89.25 87 CYS A N 1
ATOM 657 C CA . CYS A 1 87 ? 0.010 7.548 -1.748 1.00 89.25 87 CYS A CA 1
ATOM 658 C C . CYS A 1 87 ? -0.300 6.344 -2.646 1.00 89.25 87 CYS A C 1
ATOM 660 O O . CYS A 1 87 ? -1.370 6.294 -3.259 1.00 89.25 87 CYS A O 1
ATOM 662 N N . VAL A 1 88 ? 0.567 5.327 -2.622 1.00 88.81 88 VAL A N 1
ATOM 663 C CA . VAL A 1 88 ? 0.389 4.069 -3.362 1.00 88.81 88 VAL A CA 1
ATOM 664 C C . VAL A 1 88 ? -0.890 3.349 -2.927 1.00 88.81 88 VAL A C 1
ATOM 666 O O . VAL A 1 88 ? -1.692 2.956 -3.772 1.00 88.81 88 VAL A O 1
ATOM 669 N N . ALA A 1 89 ? -1.152 3.244 -1.621 1.00 86.56 89 ALA A N 1
ATOM 670 C CA . ALA A 1 89 ? -2.389 2.672 -1.087 1.00 86.56 89 ALA A CA 1
ATOM 671 C C . ALA A 1 89 ? -3.640 3.358 -1.647 1.00 86.56 89 ALA A C 1
ATOM 673 O O . ALA A 1 89 ? -4.554 2.690 -2.126 1.00 86.56 89 ALA A O 1
ATOM 674 N N . GLN A 1 90 ? -3.675 4.693 -1.618 1.00 86.19 90 GLN A N 1
ATOM 675 C CA . GLN A 1 90 ? -4.802 5.457 -2.150 1.00 86.19 90 GLN A CA 1
ATOM 676 C C . GLN A 1 90 ? -4.952 5.302 -3.661 1.00 86.19 90 GLN A C 1
ATOM 678 O O . GLN A 1 90 ? -6.077 5.284 -4.154 1.00 86.19 90 GLN A O 1
ATOM 683 N N . TRP A 1 91 ? -3.846 5.213 -4.398 1.00 86.62 91 TRP A N 1
ATOM 684 C CA . TRP A 1 91 ? -3.873 4.946 -5.833 1.00 86.62 91 TRP A CA 1
ATOM 685 C C . TRP A 1 91 ? -4.503 3.578 -6.134 1.00 86.62 91 TRP A C 1
ATOM 687 O O . TRP A 1 91 ? -5.436 3.510 -6.934 1.00 86.62 91 TRP A O 1
ATOM 697 N N . LEU A 1 92 ? -4.099 2.525 -5.415 1.00 82.56 92 LEU A N 1
ATOM 698 C CA . LEU A 1 92 ? -4.704 1.192 -5.523 1.00 82.56 92 LEU A CA 1
ATOM 699 C C . LEU A 1 92 ? -6.197 1.206 -5.162 1.00 82.56 92 LEU A C 1
ATOM 701 O O . LEU A 1 92 ? -7.022 0.646 -5.885 1.00 82.56 92 LEU A O 1
ATOM 705 N N . ASP A 1 93 ? -6.560 1.887 -4.071 1.00 79.19 93 ASP A N 1
ATOM 706 C CA . ASP A 1 93 ? -7.937 1.952 -3.570 1.00 79.19 93 ASP A CA 1
ATOM 707 C C . ASP A 1 93 ? -8.872 2.759 -4.491 1.00 79.19 93 ASP A C 1
ATOM 709 O O . ASP A 1 93 ? -10.058 2.436 -4.604 1.00 79.19 93 ASP A O 1
ATOM 713 N N . ARG A 1 94 ? -8.364 3.795 -5.182 1.00 80.38 94 ARG A N 1
ATOM 714 C CA . ARG A 1 94 ? -9.129 4.578 -6.179 1.00 80.38 94 ARG A CA 1
ATOM 715 C C . ARG A 1 94 ? -9.485 3.771 -7.426 1.00 80.38 94 ARG A C 1
ATOM 717 O O . ARG A 1 94 ? -10.363 4.183 -8.182 1.00 80.38 94 ARG A O 1
ATOM 724 N N . GLY A 1 95 ? -8.897 2.591 -7.577 1.00 63.16 95 GLY A N 1
ATOM 725 C CA . GLY A 1 95 ? -9.292 1.614 -8.567 1.00 63.16 95 GLY A CA 1
ATOM 726 C C . GLY A 1 95 ? -8.263 1.508 -9.669 1.00 63.16 95 GLY A C 1
ATOM 727 O O . GLY A 1 95 ? -8.422 2.076 -10.743 1.00 63.16 95 GLY A O 1
ATOM 728 N N . THR A 1 96 ? -7.296 0.631 -9.453 1.00 64.12 96 THR A N 1
ATOM 729 C CA . THR A 1 96 ? -6.584 -0.061 -10.527 1.00 64.12 96 THR A CA 1
ATOM 730 C C . THR A 1 96 ? -7.489 -1.159 -11.102 1.00 64.12 96 THR A C 1
ATOM 732 O O . THR A 1 96 ? -7.185 -2.350 -11.078 1.00 64.12 96 THR A O 1
ATOM 735 N N . ARG A 1 97 ? -8.700 -0.778 -11.534 1.00 64.25 97 ARG A N 1
ATOM 736 C CA . ARG A 1 97 ? -9.692 -1.736 -12.034 1.00 64.25 97 ARG A CA 1
ATOM 737 C C . ARG A 1 97 ? -9.125 -2.433 -13.266 1.00 64.25 97 ARG A C 1
ATOM 739 O O . ARG A 1 97 ? -8.755 -1.773 -14.227 1.00 64.25 97 ARG A O 1
ATOM 746 N N . GLY A 1 98 ? -9.067 -3.760 -13.211 1.00 66.38 98 GLY A N 1
ATOM 747 C CA . GLY A 1 98 ? -8.513 -4.581 -14.284 1.00 66.38 98 GLY A CA 1
ATOM 748 C C . GLY A 1 98 ? -7.011 -4.844 -14.183 1.00 66.38 98 GLY A C 1
ATOM 749 O O . GLY A 1 98 ? -6.519 -5.620 -14.993 1.00 66.38 98 GLY A O 1
ATOM 750 N N . CYS A 1 99 ? -6.286 -4.278 -13.206 1.00 77.56 99 CYS A N 1
ATOM 751 C CA . CYS A 1 99 ? -4.909 -4.709 -12.976 1.00 77.56 99 CYS A CA 1
ATOM 752 C C . CYS A 1 99 ? -4.878 -6.119 -12.380 1.00 77.56 99 CYS A C 1
ATOM 754 O O . CYS A 1 99 ? -5.687 -6.467 -11.512 1.00 77.56 99 CYS A O 1
ATOM 756 N N . VAL A 1 100 ? -3.896 -6.903 -12.796 1.00 82.38 100 VAL A N 1
ATOM 757 C CA . VAL A 1 100 ? -3.574 -8.201 -12.216 1.00 82.38 100 VAL A CA 1
ATOM 758 C C . VAL A 1 100 ? -2.287 -8.053 -11.411 1.00 82.38 100 VAL A C 1
ATOM 760 O O . VAL A 1 100 ? -1.356 -7.357 -11.821 1.00 82.38 100 VAL A O 1
ATOM 763 N N . LEU A 1 101 ? -2.260 -8.686 -10.238 1.00 82.88 101 LEU A N 1
ATOM 764 C CA . LEU A 1 101 ? -1.030 -8.871 -9.479 1.00 82.88 101 LEU A CA 1
ATOM 765 C C . LEU A 1 101 ? -0.225 -9.981 -10.159 1.00 82.88 101 LEU A C 1
ATOM 767 O O . LEU A 1 101 ? -0.628 -11.140 -10.107 1.00 82.88 101 LEU A O 1
ATOM 771 N N . ASP A 1 102 ? 0.873 -9.607 -10.806 1.00 85.50 102 ASP A N 1
ATOM 772 C CA . ASP A 1 102 ? 1.771 -10.525 -11.515 1.00 85.50 102 ASP A CA 1
ATOM 773 C C . ASP A 1 102 ? 2.767 -11.183 -10.550 1.00 85.50 102 ASP A C 1
ATOM 775 O O . ASP A 1 102 ? 2.977 -12.394 -10.579 1.00 85.50 102 ASP A O 1
ATOM 779 N N . HIS A 1 103 ? 3.334 -10.395 -9.631 1.00 82.44 103 HIS A N 1
ATOM 780 C CA . HIS A 1 103 ? 4.320 -10.873 -8.664 1.00 82.44 103 HIS A CA 1
ATOM 781 C C . HIS A 1 103 ? 4.141 -10.216 -7.295 1.00 82.44 103 HIS A C 1
ATOM 783 O O . HIS A 1 103 ? 3.843 -9.024 -7.223 1.00 82.44 103 HIS A O 1
ATOM 789 N N . ALA A 1 104 ? 4.365 -10.994 -6.234 1.00 83.25 104 ALA A N 1
ATOM 790 C CA . ALA A 1 104 ? 4.552 -10.528 -4.865 1.00 83.25 104 ALA A CA 1
ATOM 791 C C . ALA A 1 104 ? 5.682 -11.342 -4.212 1.00 83.25 104 ALA A C 1
ATOM 793 O O . ALA A 1 104 ? 5.595 -12.572 -4.204 1.00 83.25 104 ALA A O 1
ATOM 794 N N . SER A 1 105 ? 6.719 -10.694 -3.675 1.00 82.75 105 SER A N 1
ATOM 795 C CA . SER A 1 105 ? 7.812 -11.404 -2.985 1.00 82.75 105 SER A CA 1
ATOM 796 C C . SER A 1 105 ? 7.509 -11.682 -1.507 1.00 82.75 105 SER A C 1
ATOM 798 O O . SER A 1 105 ? 8.030 -12.642 -0.940 1.00 82.75 105 SER A O 1
ATOM 800 N N . GLY A 1 106 ? 6.640 -10.874 -0.894 1.00 79.44 106 GLY A N 1
ATOM 801 C CA . GLY A 1 106 ? 6.206 -10.985 0.496 1.00 79.44 106 GLY A CA 1
ATOM 802 C C . GLY A 1 106 ? 4.752 -11.437 0.673 1.00 79.44 106 GLY A C 1
ATOM 803 O O . GLY A 1 106 ? 4.094 -11.956 -0.235 1.00 79.44 106 GLY A O 1
ATOM 804 N N . VAL A 1 107 ? 4.222 -11.249 1.884 1.00 73.00 107 VAL A N 1
ATOM 805 C CA . VAL A 1 107 ? 2.877 -11.720 2.246 1.00 73.00 107 VAL A CA 1
ATOM 806 C C . VAL A 1 107 ? 1.830 -10.698 1.814 1.00 73.00 107 VAL A C 1
ATOM 808 O O . VAL A 1 107 ? 1.491 -9.766 2.535 1.00 73.00 107 VAL A O 1
ATOM 811 N N . TRP A 1 108 ? 1.219 -10.921 0.649 1.00 66.62 108 TRP A N 1
ATOM 812 C CA . TRP A 1 108 ? 0.043 -10.163 0.203 1.00 66.62 108 TRP A CA 1
ATOM 813 C C . TRP A 1 108 ? -1.254 -10.724 0.799 1.00 66.62 108 TRP A C 1
ATOM 815 O O . TRP A 1 108 ? -2.175 -11.151 0.097 1.00 66.62 108 TRP A O 1
ATOM 825 N N . ARG A 1 109 ? -1.335 -10.792 2.127 1.00 60.50 109 ARG A N 1
ATOM 826 C CA . ARG A 1 109 ? -2.567 -11.151 2.835 1.00 60.50 109 ARG A CA 1
ATOM 827 C C . ARG A 1 109 ? -2.664 -10.336 4.108 1.00 60.50 109 ARG A C 1
ATOM 829 O O . ARG A 1 109 ? -1.911 -10.547 5.047 1.00 60.50 109 ARG A O 1
ATOM 836 N N . SER A 1 110 ? -3.671 -9.471 4.176 1.00 49.53 110 SER A N 1
ATOM 837 C CA . SER A 1 110 ? -4.158 -9.014 5.472 1.00 49.53 110 SER A CA 1
ATOM 838 C C . SER A 1 110 ? -4.638 -10.237 6.251 1.00 49.53 110 SER A C 1
ATOM 840 O O . SER A 1 110 ? -5.695 -10.778 5.929 1.00 49.53 110 SER A O 1
ATOM 842 N N . ALA A 1 111 ? -3.908 -10.671 7.280 1.00 52.00 111 ALA A N 1
ATOM 843 C CA . ALA A 1 111 ? -4.440 -11.633 8.252 1.00 52.00 111 ALA A CA 1
ATOM 844 C C . ALA A 1 111 ? -5.652 -11.057 9.017 1.00 52.00 111 ALA A C 1
ATOM 846 O O . ALA A 1 111 ? -6.370 -11.782 9.701 1.00 52.00 111 ALA A O 1
ATOM 847 N N . LEU A 1 112 ? -5.893 -9.747 8.891 1.00 53.59 112 LEU A N 1
ATOM 848 C CA . LEU A 1 112 ? -6.969 -9.034 9.559 1.00 53.59 112 LEU A CA 1
ATOM 849 C C . LEU A 1 112 ? -8.196 -8.887 8.641 1.00 53.59 112 LEU A C 1
ATOM 851 O O . LEU A 1 112 ? -8.049 -8.501 7.473 1.00 53.59 112 LEU A O 1
ATOM 855 N N . PRO A 1 113 ? -9.411 -9.162 9.152 1.00 58.00 113 PRO A N 1
ATOM 856 C CA . PRO A 1 113 ? -10.646 -9.000 8.396 1.00 58.00 113 PRO A CA 1
ATOM 857 C C . PRO A 1 113 ? -10.861 -7.535 8.000 1.00 58.00 113 PRO A C 1
ATOM 859 O O . PRO A 1 113 ? -10.383 -6.612 8.663 1.00 58.00 113 PRO A O 1
ATOM 862 N N . ARG A 1 114 ? -11.624 -7.310 6.921 1.00 65.75 114 ARG A N 1
ATOM 863 C CA . ARG A 1 114 ? -12.008 -5.954 6.503 1.00 65.75 114 ARG A CA 1
ATOM 864 C C . ARG A 1 114 ? -12.703 -5.243 7.662 1.00 65.75 114 ARG A C 1
ATOM 866 O O . ARG A 1 114 ? -13.735 -5.705 8.143 1.00 65.75 114 ARG A O 1
ATOM 873 N N . LEU A 1 115 ? -12.153 -4.106 8.082 1.00 70.75 115 LEU A N 1
ATOM 874 C CA . LEU A 1 115 ? -12.751 -3.324 9.157 1.00 70.75 115 LEU A CA 1
ATOM 875 C C . LEU A 1 115 ? -14.112 -2.756 8.723 1.00 70.75 115 LEU A C 1
ATOM 877 O O . LEU A 1 115 ? -14.205 -2.207 7.617 1.00 70.75 115 LEU A O 1
ATOM 881 N N . PRO A 1 116 ? -15.140 -2.819 9.588 1.00 70.12 116 PRO A N 1
ATOM 882 C CA . PRO A 1 116 ? -16.458 -2.281 9.286 1.00 70.12 116 PRO A CA 1
ATOM 883 C C . PRO A 1 116 ? -16.396 -0.789 8.930 1.00 70.12 116 PRO A C 1
ATOM 885 O O . PRO A 1 116 ? -15.593 -0.008 9.457 1.00 70.12 116 PRO A O 1
ATOM 888 N N . SER A 1 117 ? -17.244 -0.395 7.982 1.00 71.88 117 SER A N 1
ATOM 889 C CA . SER A 1 117 ? -17.421 1.001 7.593 1.00 71.88 117 SER A CA 1
ATOM 890 C C . SER A 1 117 ? -18.606 1.582 8.353 1.00 71.88 117 SER A C 1
ATOM 892 O O . SER A 1 117 ? -19.738 1.151 8.156 1.00 71.88 117 SER A O 1
ATOM 894 N N . PHE A 1 118 ? -18.341 2.573 9.200 1.00 73.12 118 PHE A N 1
ATOM 895 C CA . PHE A 1 118 ? -19.358 3.329 9.930 1.00 73.12 118 PHE A CA 1
ATOM 896 C C . PHE A 1 118 ? -19.574 4.678 9.231 1.00 73.12 118 PHE A C 1
ATOM 898 O O . PHE A 1 118 ? -19.241 5.732 9.758 1.00 73.12 118 PHE A O 1
ATOM 905 N N . GLY A 1 119 ? -20.014 4.634 7.972 1.00 66.75 119 GLY A N 1
ATOM 906 C CA . GLY A 1 119 ? -20.454 5.818 7.229 1.00 66.75 119 GLY A CA 1
ATOM 907 C C . GLY A 1 119 ? -21.974 5.930 7.269 1.00 66.75 119 GLY A C 1
ATOM 908 O O . GLY A 1 119 ? -22.657 4.912 7.378 1.00 66.75 119 GLY A O 1
ATOM 909 N N . ALA A 1 120 ? -22.515 7.145 7.160 1.00 50.97 120 ALA A N 1
ATOM 910 C CA . ALA A 1 120 ? -23.955 7.334 7.028 1.00 50.97 120 ALA A CA 1
ATOM 911 C C . ALA A 1 120 ? -24.478 6.538 5.815 1.00 50.97 120 ALA A C 1
ATOM 913 O O . ALA A 1 120 ? -24.124 6.804 4.664 1.00 50.97 120 ALA A O 1
ATOM 914 N N . VAL A 1 121 ? -25.313 5.531 6.073 1.00 53.44 121 VAL A N 1
ATOM 915 C CA . VAL A 1 121 ? -26.078 4.833 5.036 1.00 53.44 121 VAL A CA 1
ATOM 916 C C . VAL A 1 121 ? -27.226 5.758 4.646 1.00 53.44 121 VAL A C 1
ATOM 918 O O . VAL A 1 121 ? -28.319 5.651 5.185 1.00 53.44 121 VAL A O 1
ATOM 921 N N . GLY A 1 122 ? -26.973 6.728 3.767 1.00 51.31 122 GLY A N 1
ATOM 922 C CA . GLY A 1 122 ? -28.052 7.606 3.317 1.00 51.31 122 GLY A CA 1
ATOM 923 C C . GLY A 1 122 ? -27.607 8.898 2.663 1.00 51.31 122 GLY A C 1
ATOM 924 O O . GLY A 1 122 ? -27.807 9.946 3.245 1.00 51.31 122 GLY A O 1
ATOM 925 N N . GLU A 1 123 ? -27.052 8.828 1.449 1.00 46.94 123 GLU A N 1
ATOM 926 C CA . GLU A 1 123 ? -27.092 9.971 0.508 1.00 46.94 123 GLU A CA 1
ATOM 927 C C . GLU A 1 123 ? -26.789 9.597 -0.960 1.00 46.94 123 GLU A C 1
ATOM 929 O O . GLU A 1 123 ? -26.551 10.454 -1.804 1.00 46.94 123 GLU A O 1
ATOM 934 N N . ARG A 1 124 ? -26.840 8.305 -1.321 1.00 45.69 124 ARG A N 1
ATOM 935 C CA . ARG A 1 124 ? -26.622 7.832 -2.708 1.00 45.69 124 ARG A CA 1
ATOM 936 C C . ARG A 1 124 ? -27.908 7.589 -3.508 1.00 45.69 124 ARG A C 1
ATOM 938 O O . ARG A 1 124 ? -27.879 6.904 -4.521 1.00 45.69 124 ARG A O 1
ATOM 945 N N . GLY A 1 125 ? -29.033 8.152 -3.069 1.00 40.81 125 GLY A N 1
ATOM 946 C CA . GLY A 1 125 ? -30.349 7.877 -3.648 1.00 40.81 125 GLY A CA 1
ATOM 947 C C . GLY A 1 125 ? -31.191 9.111 -3.939 1.00 40.81 125 GLY A C 1
ATOM 948 O O . GLY A 1 125 ? -32.380 9.057 -3.681 1.00 40.81 125 GLY A O 1
ATOM 949 N N . ARG A 1 126 ? -30.625 10.230 -4.417 1.00 42.78 126 ARG A N 1
ATOM 950 C CA . ARG A 1 126 ? -31.415 11.393 -4.885 1.00 42.78 126 ARG A CA 1
ATOM 951 C C . ARG A 1 126 ? -30.681 12.227 -5.947 1.00 42.78 126 ARG A C 1
ATOM 953 O O . ARG A 1 126 ? -30.463 13.414 -5.761 1.00 42.78 126 ARG A O 1
ATOM 960 N N . ARG A 1 127 ? -30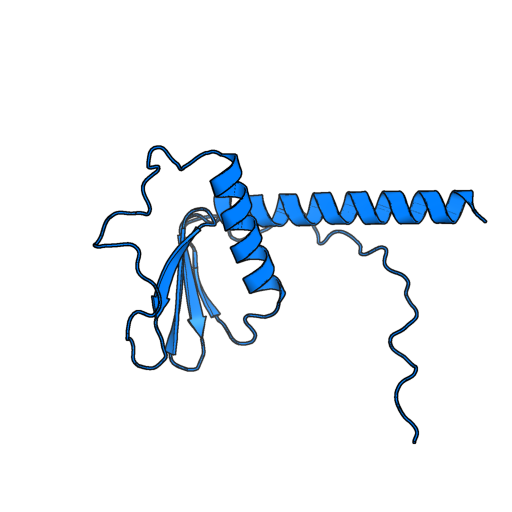.300 11.624 -7.079 1.00 43.88 127 ARG A N 1
ATOM 961 C CA . ARG A 1 127 ? -30.075 12.360 -8.344 1.00 43.88 127 ARG A CA 1
ATOM 962 C C . ARG A 1 127 ? -30.508 11.516 -9.547 1.00 43.88 127 ARG A C 1
ATOM 964 O O . ARG A 1 127 ? -29.696 10.910 -10.232 1.00 43.88 127 ARG A O 1
ATOM 971 N N . SER A 1 128 ? -31.816 11.463 -9.772 1.00 42.81 128 SER A N 1
ATOM 972 C CA . SER A 1 128 ? -32.431 11.226 -11.084 1.00 42.81 128 SER A CA 1
ATOM 973 C C . SER A 1 128 ? -33.846 11.788 -11.041 1.00 42.81 128 SER A C 1
ATOM 975 O O . SER A 1 128 ? -34.694 11.230 -10.354 1.00 42.81 128 SER A O 1
ATOM 977 N N . ALA A 1 129 ? -34.023 12.945 -11.683 1.00 40.38 129 ALA A N 1
ATOM 978 C CA . ALA A 1 129 ? -35.237 13.440 -12.338 1.00 40.38 129 ALA A CA 1
ATOM 979 C C . ALA A 1 129 ? -35.132 14.966 -12.487 1.00 40.38 129 ALA A C 1
ATOM 981 O O . ALA A 1 129 ? -35.511 15.719 -11.588 1.00 40.38 129 ALA A O 1
ATOM 982 N N . ARG A 1 130 ? -34.597 15.410 -13.622 1.00 42.31 130 ARG A N 1
ATOM 983 C CA . ARG A 1 130 ? -35.155 16.507 -14.414 1.00 42.31 130 ARG A CA 1
ATOM 984 C C . ARG A 1 130 ? -34.621 16.407 -15.830 1.00 42.31 130 ARG A C 1
ATOM 986 O O . ARG A 1 130 ? -33.420 16.088 -15.957 1.00 42.31 130 ARG A O 1
#

Radius of gyration: 18.66 Å; chains: 1; bounding box: 55×28×48 Å

Sequence (130 aa):
FEEAADLRDRAAALARVLRRNQRVQQLIEAGELRLVFPDGSGSHIRDGRLQASWGPDGQARFEPAFGQPASDGPESSPASHVAEALCVAQWLDRGTRGCVLDHASGVWRSALPRLPSFGAVGERGRRSAR

Secondary structure (DSSP, 8-state):
-HHHHHHHHHHHHHHHHHHHHHHHHHHHHT-EEEEE-TTS-EEEEETTEEEEEE-TTS-EEE--STT------TT--HHHHHHHHHHHHHHHHTT-TT-EEEEESS----SSPPPPP---S-SSS-----

pLDDT: mean 76.55, std 15.2, range [40.38, 93.31]

Foldseek 3Di:
DVVVVVVLVVLQVVLVVVVLVLQLVLLQQQAWWWKAAPLRWIFIGGSLATQWTADSVRHTPDHDPPDDRVDCDVPNDPVVSSVSSSVSSVVVVVDPDRIDTPDTPGDNDDPDDNRDRSDPPDDPPPPDDD